Protein AF-A0AAW3H9P7-F1 (afdb_monomer_lite)

Sequence (59 aa):
MARQGITFEQVAAVADALAGEGQQPTIRAVREKLGDTGSPNTIHKHLTAWREARPVAAA

Foldseek 3Di:
DPLPADDLVLLLVQCVVCVVVVHHSDLVSSCVVVVVGHDSVVSVVSNVVSCVVDPDPPD

pLDDT: mean 82.64, std 14.85, range [36.41, 92.62]

Organism: NCBI:txid2494701

Radius of gyration: 11.43 Å; chains: 1; bounding box: 28×21×29 Å

Structure (mmCIF, N/CA/C/O backbone):
data_AF-A0AAW3H9P7-F1
#
_entry.id   AF-A0AAW3H9P7-F1
#
loop_
_atom_site.group_PDB
_atom_site.id
_atom_site.type_symbol
_atom_site.label_atom_id
_atom_site.label_alt_id
_atom_site.label_comp_id
_atom_site.label_asym_id
_atom_site.label_entity_id
_atom_site.label_seq_id
_atom_site.pdbx_PDB_ins_code
_atom_site.Cartn_x
_atom_site.Cartn_y
_atom_site.Cartn_z
_atom_site.occupancy
_atom_site.B_iso_or_equiv
_atom_site.auth_seq_id
_atom_site.auth_comp_id
_atom_site.auth_asym_id
_atom_site.auth_atom_id
_at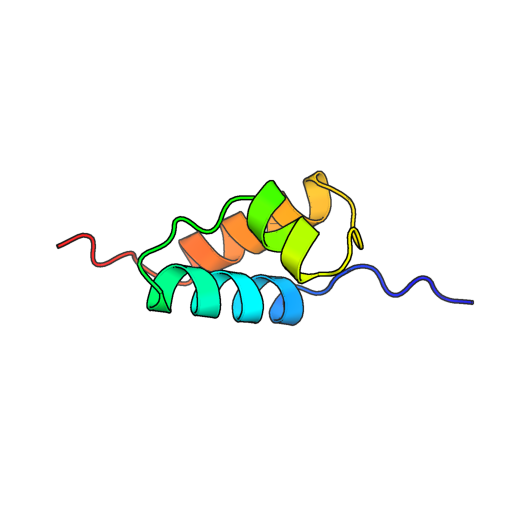om_site.pdbx_PDB_model_num
ATOM 1 N N . MET A 1 1 ? 15.115 -11.058 -19.167 1.00 40.25 1 MET A N 1
ATOM 2 C CA . MET A 1 1 ? 14.281 -11.148 -17.948 1.00 40.25 1 MET A CA 1
ATOM 3 C C . MET A 1 1 ? 13.750 -9.762 -17.621 1.00 40.25 1 MET A C 1
ATOM 5 O O . MET A 1 1 ? 14.499 -8.941 -17.103 1.00 40.25 1 MET A O 1
ATOM 9 N N . ALA A 1 2 ? 12.505 -9.461 -18.000 1.00 47.25 2 ALA A N 1
ATOM 10 C CA . ALA A 1 2 ? 11.867 -8.213 -17.601 1.00 47.25 2 ALA A CA 1
ATOM 11 C C . ALA A 1 2 ? 11.697 -8.260 -16.081 1.00 47.25 2 ALA A C 1
ATOM 13 O O . ALA A 1 2 ? 10.933 -9.081 -15.579 1.00 47.25 2 ALA A O 1
ATOM 14 N N . ARG A 1 3 ? 12.444 -7.438 -15.337 1.00 55.97 3 ARG A N 1
ATOM 15 C CA . ARG A 1 3 ? 12.089 -7.173 -13.942 1.00 55.97 3 ARG A CA 1
ATOM 16 C C . ARG A 1 3 ? 10.756 -6.444 -14.019 1.00 55.97 3 ARG A C 1
ATOM 18 O O . ARG A 1 3 ? 10.746 -5.240 -14.259 1.00 55.97 3 ARG A O 1
ATOM 25 N N . GLN A 1 4 ? 9.650 -7.183 -13.951 1.00 60.06 4 GLN A N 1
ATOM 26 C CA . GLN A 1 4 ? 8.342 -6.583 -13.748 1.00 60.06 4 GLN A CA 1
A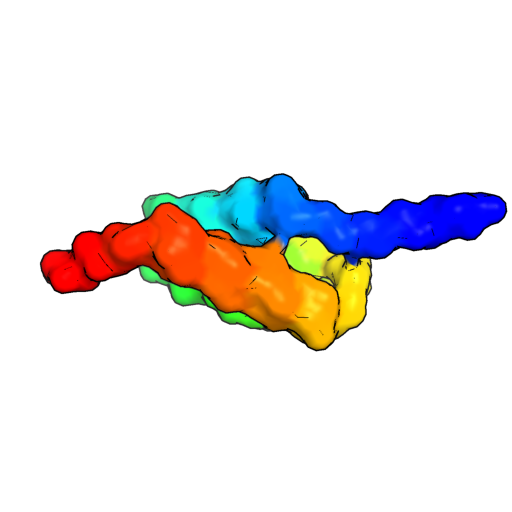TOM 27 C C . GLN A 1 4 ? 8.467 -5.818 -12.436 1.00 60.06 4 GLN A C 1
ATOM 29 O O . GLN A 1 4 ? 8.613 -6.406 -11.366 1.00 60.06 4 GLN A O 1
ATOM 34 N N . GLY A 1 5 ? 8.583 -4.495 -12.556 1.00 74.12 5 GLY A N 1
ATOM 35 C CA . GLY A 1 5 ? 8.541 -3.611 -11.408 1.00 74.12 5 GLY A CA 1
ATOM 36 C C . GLY A 1 5 ? 7.238 -3.845 -10.660 1.00 74.12 5 GLY A C 1
ATOM 37 O O . GLY A 1 5 ? 6.273 -4.376 -11.212 1.00 74.12 5 GLY A O 1
ATOM 38 N N . ILE A 1 6 ? 7.222 -3.457 -9.393 1.00 86.19 6 ILE A N 1
ATOM 39 C CA . ILE A 1 6 ? 6.003 -3.574 -8.616 1.00 86.19 6 ILE A CA 1
ATOM 40 C C . ILE A 1 6 ? 4.874 -2.757 -9.250 1.00 86.19 6 ILE A C 1
ATOM 42 O O . ILE A 1 6 ? 5.084 -1.627 -9.689 1.00 86.19 6 ILE A O 1
ATOM 46 N N . THR A 1 7 ? 3.689 -3.353 -9.301 1.00 89.12 7 THR A N 1
ATOM 47 C CA . THR A 1 7 ? 2.491 -2.733 -9.862 1.00 89.12 7 THR A CA 1
ATOM 48 C C . THR A 1 7 ? 1.685 -1.993 -8.799 1.00 89.12 7 THR A C 1
ATOM 50 O O . THR A 1 7 ? 1.784 -2.265 -7.600 1.00 89.12 7 THR A O 1
ATOM 53 N N . PHE A 1 8 ? 0.840 -1.067 -9.255 1.00 89.69 8 PHE A N 1
ATOM 54 C CA . PHE A 1 8 ? -0.113 -0.372 -8.394 1.00 89.69 8 PHE A CA 1
ATOM 55 C C . PHE A 1 8 ? -1.036 -1.349 -7.660 1.00 89.69 8 PHE A C 1
ATOM 57 O O . PHE A 1 8 ? -1.208 -1.212 -6.456 1.00 89.69 8 PHE A O 1
ATOM 64 N N . GLU A 1 9 ? -1.579 -2.348 -8.360 1.00 90.00 9 GLU A N 1
ATOM 65 C CA . GLU A 1 9 ? -2.519 -3.317 -7.783 1.00 90.00 9 GLU A CA 1
ATOM 66 C C . GLU A 1 9 ? -1.897 -4.112 -6.632 1.00 90.00 9 GLU A C 1
ATOM 68 O O . GLU A 1 9 ? -2.533 -4.298 -5.598 1.00 90.00 9 GLU A O 1
ATOM 73 N N . GLN A 1 10 ? -0.625 -4.507 -6.759 1.00 90.38 10 GLN A N 1
ATOM 74 C CA . GLN A 1 10 ? 0.105 -5.169 -5.674 1.00 90.38 10 GLN A CA 1
ATOM 75 C C . GLN A 1 10 ? 0.249 -4.265 -4.445 1.00 90.38 10 GLN A C 1
ATOM 77 O O . GLN A 1 10 ? 0.032 -4.712 -3.321 1.00 90.38 10 GLN A O 1
ATOM 82 N N . VAL A 1 11 ? 0.599 -2.991 -4.645 1.00 91.75 11 VAL A N 1
ATOM 83 C CA . VAL A 1 11 ? 0.712 -2.018 -3.547 1.00 91.75 11 VAL A CA 1
ATOM 84 C C . VAL A 1 11 ? -0.650 -1.737 -2.918 1.00 91.75 11 VAL A C 1
ATOM 86 O O . VAL A 1 11 ? -0.745 -1.710 -1.695 1.00 91.75 11 VAL A O 1
ATOM 89 N N . ALA A 1 12 ? -1.691 -1.566 -3.731 1.00 91.81 12 ALA A N 1
ATOM 90 C CA . ALA A 1 12 ? -3.054 -1.308 -3.288 1.00 91.81 12 ALA A CA 1
ATOM 91 C C . ALA A 1 12 ? -3.604 -2.470 -2.455 1.00 91.81 12 ALA A C 1
ATOM 93 O O . ALA A 1 12 ? -4.062 -2.240 -1.343 1.00 91.81 12 ALA A O 1
ATOM 94 N N . ALA A 1 13 ? -3.462 -3.714 -2.922 1.00 92.44 13 ALA A N 1
ATOM 95 C CA . ALA A 1 13 ? -3.923 -4.895 -2.194 1.00 92.44 13 ALA A CA 1
ATOM 96 C C . ALA A 1 13 ? -3.261 -5.026 -0.812 1.00 92.44 13 ALA A C 1
ATOM 98 O O . ALA A 1 13 ? -3.923 -5.331 0.179 1.00 92.44 13 ALA A O 1
ATOM 99 N N . VAL A 1 14 ? -1.955 -4.755 -0.726 1.00 92.62 14 VAL A N 1
ATOM 100 C CA . VAL A 1 14 ? -1.225 -4.778 0.549 1.00 92.62 14 VAL A CA 1
ATOM 101 C C . VAL A 1 14 ? -1.619 -3.603 1.441 1.00 92.62 14 VAL A C 1
ATOM 103 O O . VAL A 1 14 ? -1.798 -3.782 2.644 1.00 92.62 14 VAL A O 1
ATOM 106 N N . ALA A 1 15 ? -1.768 -2.406 0.874 1.00 92.06 15 ALA A N 1
ATOM 107 C CA . ALA A 1 15 ? -2.196 -1.229 1.618 1.00 92.06 15 ALA A CA 1
ATOM 108 C C . ALA A 1 15 ? -3.622 -1.389 2.170 1.00 92.06 15 ALA A C 1
ATOM 110 O O . ALA A 1 15 ? -3.866 -1.025 3.317 1.00 92.06 15 ALA A O 1
ATOM 111 N N . ASP A 1 16 ? -4.524 -1.995 1.397 1.00 91.25 16 ASP A N 1
ATOM 112 C CA . ASP A 1 16 ? -5.888 -2.332 1.803 1.00 91.25 16 ASP A CA 1
ATOM 113 C C . ASP A 1 16 ? -5.915 -3.374 2.916 1.00 91.25 16 ASP A C 1
ATOM 115 O O . ASP A 1 16 ? -6.653 -3.200 3.883 1.00 91.25 16 ASP A O 1
ATOM 119 N N . ALA A 1 17 ? -5.088 -4.419 2.826 1.00 91.75 17 ALA A N 1
ATOM 120 C CA . ALA A 1 17 ? -4.958 -5.402 3.897 1.00 91.75 17 ALA A CA 1
ATOM 121 C C . ALA A 1 17 ? -4.492 -4.740 5.204 1.00 91.75 17 ALA A C 1
ATOM 123 O O . ALA A 1 17 ? -5.119 -4.918 6.243 1.00 91.75 17 ALA A O 1
ATOM 124 N N . LEU A 1 18 ? -3.453 -3.899 5.142 1.00 90.81 18 LEU A N 1
ATOM 125 C CA . LEU A 1 18 ? -2.951 -3.166 6.309 1.00 90.81 18 LEU A CA 1
ATOM 126 C C . LEU A 1 18 ? -4.009 -2.213 6.881 1.00 90.81 18 LEU A C 1
ATOM 128 O O . LEU A 1 18 ? -4.225 -2.194 8.089 1.00 90.81 18 LEU A O 1
ATOM 132 N N . ALA A 1 19 ? -4.704 -1.462 6.025 1.00 89.62 19 ALA A N 1
ATOM 133 C CA . ALA A 1 19 ? -5.760 -0.551 6.451 1.00 89.62 19 ALA A CA 1
ATOM 134 C C . ALA A 1 19 ? -6.961 -1.291 7.063 1.00 89.62 19 ALA A C 1
ATOM 136 O O . ALA A 1 19 ? -7.515 -0.828 8.058 1.00 89.62 19 ALA A O 1
ATOM 137 N N . GLY A 1 20 ? -7.343 -2.447 6.511 1.00 87.00 20 GLY A N 1
ATOM 138 C CA . GLY A 1 20 ? -8.391 -3.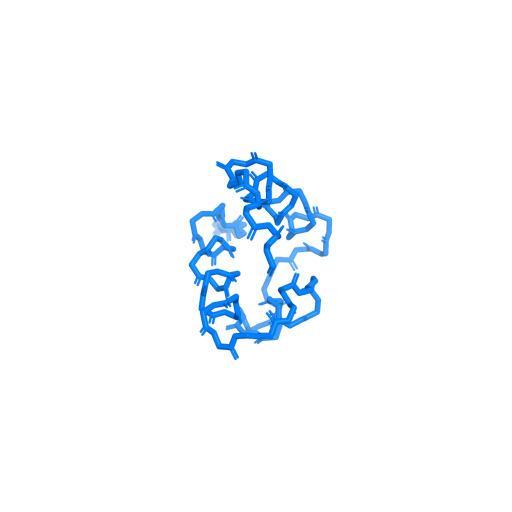313 7.057 1.00 87.00 20 GLY A CA 1
ATOM 139 C C . GLY A 1 20 ? -8.016 -3.937 8.404 1.00 87.00 20 GLY A C 1
ATOM 140 O O . GLY A 1 20 ? -8.882 -4.146 9.246 1.00 87.00 20 GLY A O 1
ATOM 141 N N . GLU A 1 21 ? -6.724 -4.159 8.644 1.00 88.31 21 GLU A N 1
ATOM 142 C CA . GLU A 1 21 ? -6.174 -4.568 9.942 1.00 88.31 21 GLU A CA 1
ATOM 143 C C . GLU A 1 21 ? -6.087 -3.402 10.954 1.00 88.31 21 GLU A C 1
ATOM 145 O O . GLU A 1 21 ? -5.650 -3.600 12.087 1.00 88.31 21 GLU A O 1
ATOM 150 N N . GLY A 1 22 ? -6.473 -2.176 10.572 1.00 86.94 22 GLY A N 1
ATOM 151 C CA . GLY A 1 22 ? -6.313 -0.973 11.398 1.00 86.94 22 GLY A CA 1
ATOM 152 C C . GLY A 1 22 ? -4.858 -0.505 11.524 1.00 86.94 22 GLY A C 1
ATOM 153 O O . GLY A 1 22 ? -4.544 0.361 12.342 1.00 86.94 22 GLY A O 1
ATOM 154 N N . GLN A 1 23 ? -3.954 -1.067 10.720 1.00 87.88 23 GLN A N 1
ATOM 155 C CA . GLN A 1 23 ? -2.547 -0.697 10.675 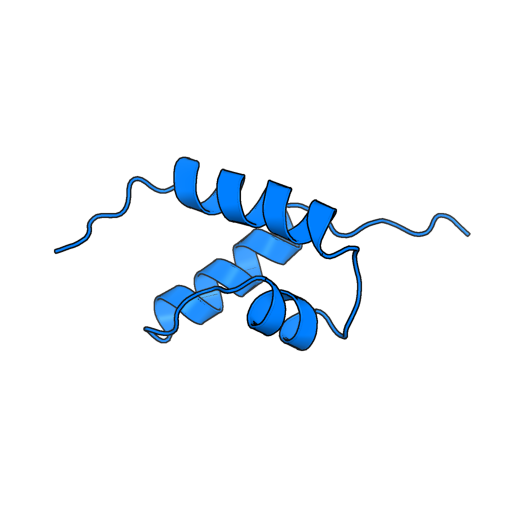1.00 87.88 23 GLN A CA 1
ATOM 156 C C . GLN A 1 23 ? -2.305 0.398 9.637 1.00 87.88 23 GLN A C 1
ATOM 158 O O . GLN A 1 23 ? -2.969 0.483 8.605 1.00 87.88 23 GLN A O 1
ATOM 163 N N . GLN A 1 24 ? -1.302 1.246 9.881 1.00 86.88 24 GLN A N 1
ATOM 164 C CA . GLN A 1 24 ? -0.938 2.269 8.906 1.00 86.88 24 GLN A CA 1
ATOM 165 C C . GLN A 1 24 ? -0.156 1.646 7.739 1.00 86.88 24 GLN A C 1
ATOM 167 O O . GLN A 1 24 ? 0.942 1.119 7.955 1.00 86.88 24 GLN A O 1
ATOM 172 N N . PRO A 1 25 ? -0.644 1.756 6.488 1.00 89.81 25 PRO A N 1
ATOM 173 C CA . PRO A 1 25 ? 0.096 1.287 5.329 1.00 89.81 25 PRO A CA 1
ATOM 174 C C . PRO A 1 25 ? 1.263 2.241 5.069 1.00 89.81 25 PRO A C 1
ATOM 176 O O . PRO A 1 25 ? 1.099 3.319 4.498 1.00 89.81 25 PRO A O 1
ATOM 179 N N . THR A 1 26 ? 2.446 1.867 5.557 1.00 91.31 26 THR A N 1
ATOM 180 C CA . THR A 1 26 ? 3.706 2.596 5.361 1.00 91.31 26 THR A CA 1
ATOM 181 C C . THR A 1 26 ? 4.530 1.948 4.254 1.00 91.31 26 THR A C 1
ATOM 183 O O . THR A 1 26 ? 4.394 0.757 3.987 1.00 91.31 26 THR A O 1
ATOM 186 N N . ILE A 1 27 ? 5.439 2.710 3.633 1.00 90.94 27 ILE A N 1
ATOM 187 C CA . ILE A 1 27 ? 6.326 2.204 2.566 1.00 90.94 27 ILE A CA 1
ATOM 188 C C . ILE A 1 27 ? 7.060 0.938 3.021 1.00 90.94 27 ILE A C 1
ATOM 190 O O . ILE A 1 27 ? 7.158 -0.021 2.263 1.00 90.94 27 ILE A O 1
ATOM 194 N N . ARG A 1 28 ? 7.546 0.931 4.268 1.00 90.69 28 ARG A N 1
ATOM 195 C CA . ARG A 1 28 ? 8.255 -0.206 4.851 1.00 90.69 28 ARG A CA 1
ATOM 196 C C . ARG A 1 28 ? 7.341 -1.419 5.025 1.00 90.69 28 ARG A C 1
ATOM 198 O O . ARG A 1 28 ? 7.692 -2.477 4.526 1.00 90.69 28 ARG A O 1
ATOM 205 N N . ALA A 1 29 ? 6.181 -1.261 5.667 1.00 91.00 29 ALA A N 1
ATOM 206 C CA . ALA A 1 29 ? 5.250 -2.371 5.893 1.00 91.00 29 ALA A CA 1
ATOM 207 C C . ALA A 1 29 ? 4.771 -2.989 4.573 1.00 91.00 29 ALA A C 1
ATOM 209 O O . ALA A 1 29 ? 4.715 -4.208 4.422 1.00 91.00 29 ALA A O 1
ATOM 210 N N . VAL A 1 30 ? 4.489 -2.132 3.588 1.00 91.12 30 VAL A N 1
ATOM 211 C CA . VAL A 1 30 ? 4.116 -2.559 2.243 1.00 91.12 30 VAL A CA 1
ATOM 212 C C . VAL A 1 30 ? 5.275 -3.329 1.605 1.00 91.12 30 VAL A C 1
ATOM 214 O O . VAL A 1 30 ? 5.090 -4.462 1.174 1.00 91.12 30 VAL A O 1
ATOM 217 N N . ARG A 1 31 ? 6.494 -2.778 1.623 1.00 90.12 31 ARG A N 1
ATOM 218 C CA . ARG A 1 31 ? 7.695 -3.424 1.073 1.00 90.12 31 ARG A CA 1
ATOM 219 C C . ARG A 1 31 ? 8.009 -4.778 1.715 1.00 90.12 31 ARG A C 1
ATOM 221 O O . ARG A 1 31 ? 8.327 -5.717 0.992 1.00 90.12 31 ARG A O 1
ATOM 228 N N . GLU A 1 32 ? 7.911 -4.881 3.037 1.00 90.06 32 GLU A N 1
ATOM 229 C CA . GLU A 1 32 ? 8.122 -6.132 3.776 1.00 90.06 32 GLU A CA 1
ATOM 230 C C . GLU A 1 32 ? 7.088 -7.191 3.358 1.00 90.06 32 GLU A C 1
ATOM 232 O O . GLU A 1 32 ? 7.457 -8.314 3.018 1.00 90.06 32 GLU A O 1
ATOM 237 N N . LYS A 1 33 ? 5.801 -6.824 3.261 1.00 89.25 33 LYS A N 1
ATOM 238 C CA . LYS A 1 33 ? 4.730 -7.713 2.764 1.00 89.25 33 LYS A CA 1
ATOM 239 C C . LYS A 1 33 ? 4.922 -8.147 1.306 1.00 89.25 33 LYS A C 1
ATOM 241 O O . LYS A 1 33 ? 4.459 -9.216 0.925 1.00 89.25 33 LYS A O 1
ATOM 246 N N . LEU A 1 34 ? 5.602 -7.336 0.501 1.00 87.25 34 LEU A N 1
ATOM 247 C CA . LEU A 1 34 ? 5.916 -7.606 -0.906 1.00 87.25 34 LEU A CA 1
ATOM 248 C C . LEU A 1 34 ? 7.248 -8.352 -1.103 1.00 87.25 34 LEU A C 1
ATOM 250 O O . LEU A 1 34 ? 7.689 -8.532 -2.242 1.00 87.25 34 LEU A O 1
ATOM 254 N N . GLY A 1 35 ? 7.911 -8.763 -0.017 1.00 85.62 35 GLY A N 1
ATOM 255 C CA . GLY A 1 35 ? 9.165 -9.518 -0.063 1.00 85.62 35 GLY A CA 1
ATOM 256 C C . GLY A 1 35 ? 10.368 -8.688 -0.511 1.00 85.62 35 GLY A C 1
ATOM 257 O O . GLY A 1 35 ? 11.166 -9.152 -1.318 1.00 85.62 35 GLY A O 1
ATOM 258 N N . ASP A 1 36 ? 10.471 -7.437 -0.050 1.00 79.69 36 ASP A N 1
ATOM 259 C CA . ASP A 1 36 ? 11.556 -6.496 -0.379 1.00 79.69 36 ASP A CA 1
ATOM 260 C C . ASP A 1 36 ? 11.664 -6.113 -1.864 1.00 79.69 36 ASP A C 1
ATOM 262 O O . ASP A 1 36 ? 12.635 -5.477 -2.302 1.00 79.69 36 ASP A O 1
ATOM 266 N N . THR A 1 37 ? 10.615 -6.419 -2.626 1.00 80.44 37 THR A N 1
ATOM 267 C CA . THR A 1 37 ? 10.511 -6.140 -4.054 1.00 80.44 37 THR A CA 1
ATOM 268 C C . THR A 1 37 ? 10.012 -4.721 -4.312 1.00 80.44 37 THR A C 1
ATOM 270 O O . THR A 1 37 ? 9.095 -4.225 -3.659 1.00 80.44 37 THR A O 1
ATOM 273 N N . GLY A 1 38 ? 10.590 -4.069 -5.322 1.00 78.19 38 GLY A N 1
ATOM 274 C CA . GLY A 1 38 ? 10.240 -2.702 -5.697 1.00 78.19 38 GLY A CA 1
ATOM 275 C C . GLY A 1 38 ? 11.069 -1.645 -4.966 1.00 78.19 38 GLY A C 1
ATOM 276 O O . GLY A 1 38 ? 11.535 -1.826 -3.839 1.00 78.19 38 GLY A O 1
ATOM 277 N N . SER A 1 39 ? 11.290 -0.522 -5.650 1.00 84.56 39 SER A N 1
ATOM 278 C CA . SER A 1 39 ? 12.005 0.612 -5.068 1.00 84.56 39 SER A CA 1
ATOM 279 C C . SER A 1 39 ? 11.084 1.373 -4.102 1.00 84.56 39 SER A C 1
ATOM 281 O O . SER A 1 39 ? 9.888 1.508 -4.393 1.00 84.56 39 SER A O 1
ATOM 283 N N . PRO A 1 40 ? 11.620 1.937 -3.002 1.00 86.56 40 PRO A N 1
ATOM 284 C CA . PRO A 1 40 ? 10.856 2.785 -2.088 1.00 86.56 40 PRO A CA 1
ATOM 285 C C . PRO A 1 40 ? 10.100 3.908 -2.806 1.00 86.56 40 PRO A C 1
ATOM 287 O O . PRO A 1 40 ? 8.957 4.189 -2.464 1.00 86.56 40 PRO A O 1
ATOM 290 N N . ASN A 1 41 ? 10.687 4.492 -3.856 1.00 90.06 41 ASN A N 1
ATOM 291 C CA . ASN A 1 41 ? 10.050 5.543 -4.652 1.00 90.06 41 ASN A CA 1
ATOM 292 C C . ASN A 1 41 ? 8.837 5.025 -5.434 1.00 90.06 41 ASN A C 1
ATOM 294 O O . ASN A 1 41 ? 7.844 5.734 -5.572 1.00 90.06 41 ASN A O 1
ATOM 298 N N . THR A 1 42 ? 8.907 3.793 -5.948 1.00 90.62 42 THR A N 1
ATOM 299 C CA . THR A 1 42 ? 7.794 3.191 -6.704 1.00 90.62 42 THR A CA 1
ATOM 300 C C . THR A 1 42 ? 6.635 2.870 -5.769 1.00 90.62 42 THR A C 1
ATOM 302 O O . THR A 1 42 ? 5.493 3.224 -6.052 1.00 90.62 42 THR A O 1
ATOM 305 N N . ILE A 1 43 ? 6.945 2.279 -4.611 1.00 91.31 43 ILE A N 1
ATOM 306 C CA . ILE A 1 43 ? 5.958 2.005 -3.563 1.00 91.31 43 ILE A CA 1
ATOM 307 C C . ILE A 1 43 ? 5.338 3.312 -3.080 1.00 91.31 43 ILE A C 1
ATOM 309 O O . ILE A 1 43 ? 4.121 3.395 -3.000 1.00 91.31 43 ILE A O 1
ATOM 313 N N . HIS A 1 44 ? 6.143 4.347 -2.828 1.00 91.69 44 HIS A N 1
ATOM 314 C CA . HIS A 1 44 ? 5.645 5.661 -2.429 1.00 91.69 44 HIS A CA 1
ATOM 315 C C . HIS A 1 44 ? 4.655 6.226 -3.452 1.00 91.69 44 HIS A C 1
ATOM 317 O O . HIS A 1 44 ? 3.549 6.600 -3.078 1.00 91.69 44 HIS A O 1
ATOM 323 N N . LYS A 1 45 ? 5.003 6.224 -4.748 1.00 91.88 45 LYS A N 1
ATOM 324 C CA . LYS A 1 45 ? 4.111 6.699 -5.816 1.00 91.88 45 LYS A CA 1
ATOM 325 C C . LYS A 1 45 ? 2.771 5.957 -5.814 1.00 91.88 45 LYS A C 1
ATOM 327 O O . LYS A 1 45 ? 1.723 6.591 -5.876 1.00 91.8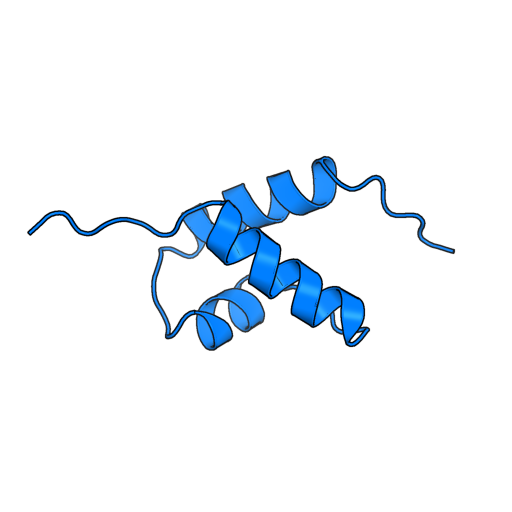8 45 LYS A O 1
ATOM 332 N N . HIS A 1 46 ? 2.798 4.627 -5.749 1.00 92.50 46 HIS A N 1
ATOM 333 C CA . HIS A 1 46 ? 1.578 3.819 -5.758 1.00 92.50 46 HIS A CA 1
ATOM 334 C C . HIS A 1 46 ? 0.766 3.950 -4.471 1.00 92.50 46 HIS A C 1
ATOM 336 O O . HIS A 1 46 ? -0.456 4.006 -4.532 1.00 92.50 46 HIS A O 1
ATOM 342 N N . LEU A 1 47 ? 1.431 4.043 -3.322 1.00 90.88 47 LEU A N 1
ATOM 343 C CA . LEU A 1 47 ? 0.793 4.197 -2.022 1.00 90.88 47 LEU A CA 1
ATOM 344 C C . LEU A 1 47 ? 0.099 5.558 -1.899 1.00 90.88 47 LEU A C 1
ATOM 346 O O . LEU A 1 47 ? -1.022 5.623 -1.403 1.00 90.88 47 LEU A O 1
ATOM 350 N N . THR A 1 48 ? 0.730 6.631 -2.384 1.00 91.50 48 THR A N 1
ATOM 351 C CA 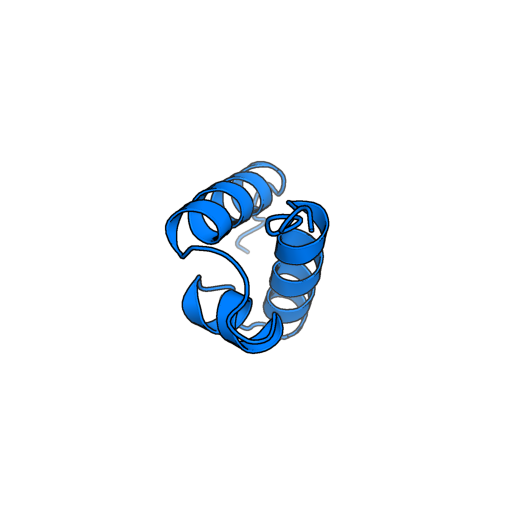. THR A 1 48 ? 0.105 7.957 -2.471 1.00 91.50 48 THR A CA 1
ATOM 352 C C . THR A 1 48 ? -1.104 7.919 -3.399 1.00 91.50 48 THR A C 1
ATOM 354 O O . THR A 1 48 ? -2.180 8.322 -2.981 1.00 91.50 48 THR A O 1
ATOM 357 N N . ALA A 1 49 ? -0.977 7.339 -4.598 1.00 90.94 49 ALA A N 1
ATOM 358 C CA . ALA A 1 49 ? -2.109 7.198 -5.518 1.00 90.94 49 ALA A CA 1
ATOM 359 C C . ALA A 1 49 ? -3.262 6.371 -4.917 1.00 90.94 49 ALA A C 1
ATOM 361 O O . ALA A 1 49 ? -4.425 6.710 -5.100 1.00 90.94 49 ALA A O 1
ATOM 362 N N . TRP A 1 50 ? -2.956 5.312 -4.161 1.00 91.25 50 TRP A N 1
ATOM 363 C CA . TRP A 1 50 ? -3.958 4.507 -3.458 1.00 91.25 50 TRP A CA 1
ATOM 364 C C . TRP A 1 50 ? -4.669 5.322 -2.368 1.00 91.25 50 TRP A C 1
ATOM 366 O O . TRP A 1 50 ? -5.891 5.249 -2.245 1.00 91.25 50 TRP A O 1
ATOM 376 N N . ARG A 1 51 ? -3.926 6.152 -1.622 1.00 87.88 51 ARG A N 1
ATOM 377 C CA . ARG A 1 51 ? -4.489 7.080 -0.630 1.00 87.88 51 ARG A CA 1
ATOM 378 C C . ARG A 1 51 ? -5.333 8.183 -1.257 1.00 87.88 51 ARG A C 1
ATOM 380 O O . ARG A 1 51 ? -6.319 8.571 -0.660 1.00 87.88 51 ARG A O 1
ATOM 387 N N . GLU A 1 52 ? -4.955 8.704 -2.417 1.00 87.62 52 GLU A N 1
ATOM 388 C CA . GLU A 1 52 ? -5.731 9.737 -3.116 1.00 87.62 52 GLU A CA 1
ATOM 389 C C . GLU A 1 52 ? -6.998 9.162 -3.755 1.00 87.62 52 GLU A C 1
ATOM 391 O O . GLU A 1 52 ? -8.051 9.793 -3.723 1.00 87.62 52 GLU A O 1
ATOM 396 N N . ALA A 1 53 ? -6.918 7.941 -4.294 1.00 85.81 53 ALA A N 1
ATOM 397 C CA . ALA A 1 53 ? -8.064 7.237 -4.866 1.00 85.81 53 ALA A CA 1
ATOM 398 C C . ALA A 1 53 ? -9.126 6.882 -3.813 1.00 85.81 53 ALA A C 1
ATOM 400 O O . ALA A 1 53 ? -10.303 6.735 -4.144 1.00 85.81 53 ALA A O 1
ATOM 401 N N . ARG A 1 54 ? -8.725 6.744 -2.546 1.00 78.00 54 ARG A N 1
ATOM 402 C CA . ARG A 1 54 ? -9.628 6.532 -1.417 1.00 78.00 54 ARG A CA 1
ATOM 403 C C . ARG A 1 54 ? -9.792 7.852 -0.664 1.00 78.00 54 ARG A C 1
ATOM 405 O O . ARG A 1 54 ? -8.920 8.174 0.137 1.00 78.00 54 ARG A O 1
ATOM 412 N N . PRO A 1 55 ? -10.894 8.605 -0.823 1.00 58.97 55 PRO A N 1
ATOM 413 C CA . PRO A 1 55 ? -11.191 9.677 0.115 1.00 58.97 55 PRO A CA 1
ATOM 414 C C . PRO A 1 55 ? -11.306 9.037 1.500 1.00 58.97 55 PRO A C 1
ATOM 416 O O . PRO A 1 55 ? -12.252 8.302 1.782 1.00 58.97 55 PRO A O 1
ATOM 419 N N . VAL A 1 56 ? -10.280 9.220 2.333 1.00 56.75 56 VAL A N 1
ATOM 420 C CA . VAL A 1 56 ? -10.261 8.717 3.701 1.00 56.75 56 VAL A CA 1
ATOM 421 C C . VAL A 1 56 ? -11.431 9.378 4.418 1.00 56.75 56 VAL A C 1
ATOM 423 O O . VAL A 1 56 ? -11.396 10.554 4.772 1.00 56.75 56 VAL A O 1
ATOM 426 N N . ALA A 1 57 ? -12.480 8.586 4.623 1.00 49.38 57 ALA A N 1
ATOM 427 C CA . ALA A 1 57 ? -13.341 8.700 5.779 1.00 49.38 57 ALA A CA 1
ATOM 428 C C . ALA A 1 57 ? -12.455 8.446 7.008 1.00 49.38 57 ALA A C 1
ATOM 430 O O . ALA A 1 57 ? -12.375 7.335 7.521 1.00 49.38 57 ALA A O 1
ATOM 431 N N . ALA A 1 58 ? -11.692 9.463 7.407 1.00 41.81 58 ALA A N 1
ATOM 432 C CA . ALA A 1 58 ? -11.206 9.570 8.767 1.00 41.81 58 ALA A CA 1
ATOM 433 C C . ALA A 1 58 ? -12.422 10.019 9.578 1.00 41.81 58 ALA A C 1
ATOM 435 O O . ALA A 1 58 ? -12.781 11.196 9.555 1.00 41.81 58 ALA A O 1
ATOM 436 N N . ALA A 1 59 ? -13.097 9.048 10.185 1.00 36.41 59 ALA A N 1
ATOM 437 C CA . ALA A 1 59 ? -14.004 9.255 11.303 1.00 36.41 59 ALA A CA 1
ATOM 438 C C . ALA A 1 59 ? -13.309 8.738 12.563 1.00 36.41 59 ALA A C 1
ATOM 440 O O . ALA A 1 59 ? -12.649 7.677 12.458 1.00 36.41 59 ALA A O 1
#

Secondary structure (DSSP, 8-state):
----PPPHHHHHHHHHHHHHTT----HHHHHHHTTT-S-HHHHHHHHHHHHHHS-----

InterPro domains:
  IPR021104 KfrA, N-terminal DNA-binding domain [PF11740] (7-57)